Protein AF-S4P1J2-F1 (afdb_monomer_lite)

Structure (mmCIF, N/CA/C/O backbone):
data_AF-S4P1J2-F1
#
_entry.id   AF-S4P1J2-F1
#
loop_
_atom_site.group_PDB
_atom_site.id
_atom_site.type_symbol
_atom_site.label_atom_id
_atom_site.label_alt_id
_atom_site.label_comp_id
_atom_site.label_asym_id
_atom_site.label_entity_id
_atom_site.label_seq_id
_atom_site.pdbx_PDB_ins_code
_atom_site.Cartn_x
_atom_site.Cartn_y
_atom_site.Cartn_z
_atom_site.occupancy
_atom_site.B_iso_or_equiv
_atom_site.auth_seq_id
_atom_site.auth_comp_id
_atom_site.auth_asym_id
_atom_site.auth_atom_id
_atom_site.pdbx_PDB_model_num
ATOM 1 N N . MET A 1 1 ? -21.988 -9.804 4.952 1.00 63.38 1 MET A N 1
ATOM 2 C CA . MET A 1 1 ? -20.912 -9.946 3.940 1.00 63.38 1 MET A CA 1
ATOM 3 C C . MET A 1 1 ? -19.545 -9.552 4.488 1.00 63.38 1 MET A C 1
ATOM 5 O O . MET A 1 1 ? -18.761 -10.450 4.721 1.00 63.38 1 MET A O 1
ATOM 9 N N . VAL A 1 2 ? -19.230 -8.272 4.754 1.00 80.62 2 VAL A N 1
ATOM 10 C CA . VAL A 1 2 ? -17.897 -7.919 5.312 1.00 80.62 2 VAL A CA 1
ATOM 11 C C . VAL A 1 2 ? -17.711 -8.464 6.734 1.00 80.62 2 VAL A C 1
ATOM 13 O O . VAL A 1 2 ? -16.672 -9.042 7.030 1.00 80.62 2 VAL A O 1
ATOM 16 N N . LYS A 1 3 ? -18.743 -8.349 7.586 1.00 84.31 3 LYS A N 1
ATOM 17 C CA . LYS A 1 3 ? -18.728 -8.876 8.965 1.00 84.31 3 LYS A CA 1
ATOM 18 C C . LYS A 1 3 ? -18.569 -10.399 9.036 1.00 84.31 3 LYS A C 1
ATOM 20 O O . LYS A 1 3 ? -17.957 -10.891 9.972 1.00 84.31 3 LYS A O 1
ATOM 25 N N . ASP A 1 4 ? -19.069 -11.109 8.029 1.00 90.56 4 ASP A N 1
ATOM 26 C CA . ASP A 1 4 ? -19.026 -12.577 7.948 1.00 90.56 4 ASP A CA 1
ATOM 27 C C . ASP A 1 4 ? -17.750 -13.086 7.248 1.00 90.56 4 ASP A C 1
ATOM 29 O O . ASP A 1 4 ? -17.540 -14.289 7.120 1.00 90.56 4 ASP A O 1
ATOM 33 N N . GLY A 1 5 ? -16.885 -12.166 6.804 1.00 88.25 5 GLY A N 1
ATOM 34 C CA . GLY A 1 5 ? -15.642 -12.451 6.097 1.00 88.25 5 GLY A CA 1
ATOM 35 C C . GLY A 1 5 ? -15.768 -12.357 4.574 1.00 88.25 5 GLY A C 1
ATOM 36 O O . GLY A 1 5 ? -16.719 -12.831 3.957 1.00 88.25 5 GLY A O 1
ATOM 37 N N . VAL A 1 6 ? -14.751 -11.759 3.947 1.00 91.81 6 VAL A N 1
ATOM 38 C CA . VAL A 1 6 ? -14.610 -11.730 2.483 1.00 91.81 6 VAL A CA 1
ATOM 39 C C . VAL A 1 6 ? -13.781 -12.944 2.033 1.00 91.81 6 VAL A C 1
ATOM 41 O O . VAL A 1 6 ? -12.648 -13.103 2.522 1.00 91.81 6 VAL A O 1
ATOM 44 N N . PRO A 1 7 ? -14.294 -13.785 1.106 1.00 93.62 7 PRO A N 1
ATOM 45 C CA . PRO A 1 7 ? -13.547 -14.902 0.530 1.00 93.62 7 PRO A CA 1
ATOM 46 C C . PRO A 1 7 ? -12.205 -14.451 -0.038 1.00 93.62 7 PRO A C 1
ATOM 48 O O . PRO A 1 7 ? -12.125 -13.392 -0.658 1.00 93.62 7 PRO A O 1
ATOM 51 N N . HIS A 1 8 ? -11.158 -15.257 0.152 1.00 88.88 8 HIS A N 1
ATOM 52 C CA . HIS A 1 8 ? -9.788 -14.876 -0.207 1.00 88.88 8 HIS A CA 1
ATOM 53 C C . HIS A 1 8 ? -9.658 -14.420 -1.669 1.00 88.88 8 HIS A C 1
ATOM 55 O O . HIS A 1 8 ? -9.098 -13.360 -1.921 1.00 88.88 8 HIS A O 1
ATOM 61 N N . SER A 1 9 ? -10.270 -15.150 -2.605 1.00 92.38 9 SER A N 1
ATOM 62 C CA . SER A 1 9 ? -10.257 -14.838 -4.041 1.00 92.38 9 SER A CA 1
ATOM 63 C C . SER A 1 9 ? -10.914 -13.504 -4.410 1.00 92.38 9 SER A C 1
ATOM 65 O O . SER A 1 9 ? -10.616 -12.950 -5.463 1.00 92.38 9 SER A O 1
ATOM 67 N N . LEU A 1 10 ? -11.797 -12.975 -3.560 1.00 93.75 10 LEU A N 1
ATOM 68 C CA . LEU A 1 10 ? -12.502 -11.715 -3.801 1.00 93.75 10 LEU A CA 1
ATOM 69 C C . LEU A 1 10 ? -11.853 -10.527 -3.087 1.00 93.75 10 LEU A C 1
ATOM 71 O O . LEU A 1 10 ? -12.213 -9.386 -3.372 1.00 93.75 10 LEU A O 1
ATOM 75 N N . ARG A 1 11 ? -10.904 -10.761 -2.171 1.00 93.69 11 ARG A N 1
ATOM 76 C CA . ARG A 1 11 ? -10.283 -9.690 -1.375 1.00 93.69 11 ARG A CA 1
ATOM 77 C C . ARG A 1 11 ? -9.635 -8.606 -2.233 1.00 93.69 11 ARG A C 1
ATOM 79 O O . ARG A 1 11 ? -9.951 -7.454 -1.956 1.00 93.69 11 ARG A O 1
ATOM 86 N N . PRO A 1 12 ? -8.832 -8.904 -3.275 1.00 94.44 12 PRO A N 1
ATOM 87 C CA . PRO A 1 12 ? -8.214 -7.851 -4.085 1.00 94.44 12 PRO A CA 1
ATOM 88 C C . PRO A 1 12 ? -9.255 -6.902 -4.679 1.00 94.44 12 PRO A C 1
ATOM 90 O O . PRO A 1 12 ? -9.192 -5.692 -4.486 1.00 94.44 12 PRO A O 1
ATOM 93 N N . GLN A 1 13 ? -10.289 -7.460 -5.310 1.00 94.38 13 GLN A N 1
ATOM 94 C CA . GLN A 1 13 ? -11.332 -6.688 -5.986 1.00 94.38 13 GLN A CA 1
ATOM 95 C C . GLN A 1 13 ? -12.184 -5.889 -4.994 1.00 94.38 13 GLN A C 1
ATOM 97 O O . GLN A 1 13 ? -12.423 -4.696 -5.188 1.00 94.38 13 GLN A O 1
ATOM 102 N N . VAL A 1 14 ? -12.626 -6.540 -3.912 1.00 95.19 14 VAL A N 1
ATOM 103 C CA . VAL A 1 14 ? -13.474 -5.918 -2.890 1.00 95.19 14 VAL A CA 1
ATOM 104 C C . VAL A 1 14 ? -12.709 -4.819 -2.162 1.00 95.19 14 VAL A C 1
ATOM 106 O O 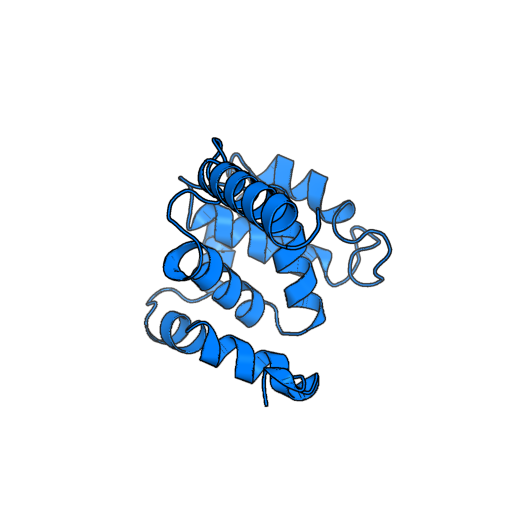. VAL A 1 14 ? -13.243 -3.729 -1.987 1.00 95.19 14 VAL A O 1
ATOM 109 N N . TRP A 1 15 ? -11.462 -5.063 -1.760 1.00 95.56 15 TRP A N 1
ATOM 110 C CA . TRP A 1 15 ? -10.678 -4.077 -1.020 1.00 95.56 15 TRP A CA 1
ATOM 111 C C . TRP A 1 15 ? -10.327 -2.881 -1.896 1.00 95.56 15 TRP A C 1
ATOM 113 O O . TRP A 1 15 ? -10.582 -1.759 -1.469 1.00 95.56 15 TRP A O 1
ATOM 123 N N . MET A 1 16 ? -9.871 -3.099 -3.136 1.00 96.56 16 MET A N 1
ATOM 124 C CA . MET A 1 16 ? -9.602 -2.024 -4.103 1.00 96.56 16 MET A CA 1
ATOM 125 C C . MET A 1 16 ? -10.825 -1.135 -4.359 1.00 96.56 16 MET A C 1
ATOM 127 O O . MET A 1 16 ? -10.691 0.072 -4.566 1.00 96.56 16 MET A O 1
ATOM 131 N N . HIS A 1 17 ? -12.027 -1.718 -4.358 1.00 95.50 17 HIS A N 1
ATOM 132 C CA . HIS A 1 17 ? -13.265 -0.963 -4.510 1.00 95.50 17 HIS A CA 1
ATOM 133 C C . HIS A 1 17 ? -13.629 -0.193 -3.233 1.00 95.50 17 HIS A C 1
ATOM 135 O O . HIS A 1 17 ? -13.887 1.005 -3.302 1.00 95.50 17 HIS A O 1
ATOM 141 N N . LEU A 1 18 ? -13.613 -0.856 -2.072 1.00 94.44 18 LEU A N 1
ATOM 142 C CA . LEU A 1 18 ? -14.044 -0.268 -0.799 1.00 94.44 18 LEU A CA 1
ATOM 143 C C . LEU A 1 18 ? -13.141 0.874 -0.321 1.00 94.44 18 LEU A C 1
ATOM 145 O O . LEU A 1 18 ? -13.654 1.856 0.203 1.00 94.44 18 LEU A O 1
ATOM 149 N N . CYS A 1 19 ? -11.822 0.764 -0.498 1.00 94.75 19 CYS A N 1
ATOM 150 C CA . CYS A 1 19 ? -10.894 1.833 -0.112 1.00 94.75 19 CYS A CA 1
ATOM 151 C C . CYS A 1 19 ? -10.808 2.972 -1.139 1.00 94.75 19 CYS A C 1
ATOM 153 O O . CYS A 1 19 ? -10.145 3.970 -0.886 1.00 94.75 19 CYS A O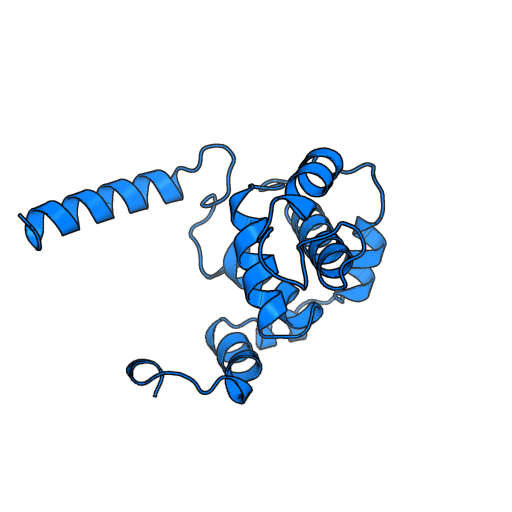 1
ATOM 155 N N . GLY A 1 20 ? -11.449 2.833 -2.305 1.00 96.12 20 GLY A N 1
ATOM 156 C CA . GLY A 1 20 ? -11.379 3.823 -3.379 1.00 96.12 20 GLY A CA 1
ATOM 157 C C . GLY A 1 20 ? -10.129 3.734 -4.262 1.00 96.12 20 GLY A C 1
ATOM 158 O O . GLY A 1 20 ? -9.992 4.546 -5.178 1.00 96.12 20 GLY A O 1
ATOM 159 N N . ALA A 1 21 ? -9.254 2.740 -4.074 1.00 96.62 21 ALA A N 1
ATOM 160 C CA . ALA A 1 21 ? -8.005 2.605 -4.833 1.00 96.62 21 ALA A CA 1
ATOM 161 C C . ALA A 1 21 ? -8.240 2.433 -6.337 1.00 96.62 21 ALA A C 1
ATOM 163 O O . ALA A 1 21 ? -7.507 3.000 -7.143 1.00 96.62 21 ALA A O 1
ATOM 164 N N . ASN A 1 22 ? -9.315 1.742 -6.732 1.00 96.12 22 ASN A N 1
ATOM 165 C CA . ASN A 1 22 ? -9.714 1.653 -8.140 1.00 96.12 22 ASN A CA 1
ATOM 166 C C . ASN A 1 22 ? -10.002 3.027 -8.754 1.00 96.12 22 ASN A C 1
ATOM 168 O O . ASN A 1 22 ? -9.603 3.291 -9.887 1.00 96.12 22 ASN A O 1
ATOM 172 N N . LYS A 1 23 ? -10.697 3.894 -8.007 1.00 96.12 23 LYS A N 1
ATOM 173 C CA . LYS A 1 23 ? -11.000 5.251 -8.457 1.00 96.12 23 LYS A CA 1
ATOM 174 C C . LYS A 1 23 ? -9.717 6.068 -8.529 1.00 96.12 23 LYS A C 1
ATOM 176 O O . LYS A 1 23 ? -9.484 6.677 -9.563 1.00 96.12 23 LYS A O 1
ATOM 181 N N . LYS A 1 24 ? -8.879 6.015 -7.486 1.00 94.75 24 LYS A N 1
ATOM 182 C CA . LYS A 1 24 ? -7.594 6.726 -7.447 1.00 94.75 24 LYS A CA 1
ATOM 183 C C . LYS A 1 24 ? -6.726 6.354 -8.648 1.00 94.75 24 LYS A C 1
ATOM 185 O O . LYS A 1 24 ? -6.394 7.236 -9.429 1.00 94.75 24 LYS A O 1
ATOM 190 N N . ARG A 1 25 ? -6.505 5.055 -8.877 1.00 95.12 25 ARG A N 1
ATOM 191 C CA . ARG A 1 25 ? -5.771 4.539 -10.043 1.00 95.12 25 ARG A CA 1
ATOM 192 C C . ARG A 1 25 ? -6.318 5.070 -11.369 1.00 95.12 25 ARG A C 1
ATOM 194 O O . ARG A 1 25 ? -5.542 5.409 -12.247 1.00 95.12 25 ARG A O 1
ATOM 201 N N . ALA A 1 26 ? -7.641 5.116 -11.533 1.00 95.12 26 ALA A N 1
ATOM 202 C CA . ALA A 1 26 ? -8.264 5.572 -12.776 1.00 95.12 26 ALA A CA 1
ATOM 203 C C . ALA A 1 26 ? -8.192 7.096 -12.980 1.00 95.12 26 ALA A C 1
ATOM 205 O O . ALA A 1 26 ? -8.288 7.559 -14.112 1.00 95.12 26 ALA A O 1
ATOM 206 N N . THR A 1 27 ? -8.076 7.873 -11.901 1.00 94.94 27 THR A N 1
ATOM 207 C CA . THR A 1 27 ? -8.034 9.343 -11.950 1.00 94.94 27 THR A CA 1
ATOM 208 C C . THR A 1 27 ? -6.623 9.920 -11.938 1.00 94.94 27 THR A C 1
ATOM 210 O O . THR A 1 27 ? -6.452 11.081 -12.295 1.00 94.94 27 THR A O 1
ATOM 213 N N . THR A 1 28 ? -5.625 9.156 -11.495 1.00 92.75 28 THR A N 1
ATOM 214 C CA . THR A 1 28 ? -4.231 9.602 -11.483 1.00 92.75 28 THR A CA 1
ATOM 215 C C . THR A 1 28 ? -3.654 9.549 -12.896 1.00 92.75 28 THR A C 1
ATOM 217 O O . THR A 1 28 ? -3.743 8.529 -13.571 1.00 92.75 28 THR A O 1
ATOM 220 N N . GLU A 1 29 ? -3.042 10.649 -13.338 1.00 93.62 29 GLU A N 1
ATOM 221 C CA . GLU A 1 29 ? -2.451 10.752 -14.681 1.00 93.62 29 GLU A CA 1
ATOM 222 C C . GLU A 1 29 ? -1.169 9.921 -14.830 1.00 93.62 29 GLU A C 1
ATOM 224 O O . GLU A 1 29 ? -0.888 9.407 -15.909 1.00 93.62 29 GLU A O 1
ATOM 229 N N . ILE A 1 30 ? -0.403 9.778 -13.744 1.00 93.94 30 ILE A N 1
ATOM 230 C CA . ILE A 1 30 ? 0.855 9.029 -13.717 1.00 93.94 30 ILE A CA 1
ATOM 231 C C . ILE A 1 30 ? 0.577 7.570 -13.348 1.00 93.94 30 ILE A C 1
ATOM 233 O O . ILE A 1 30 ? -0.033 7.267 -12.320 1.00 93.94 30 ILE A O 1
ATOM 237 N N . THR A 1 31 ? 1.075 6.651 -14.166 1.00 96.06 31 THR A N 1
ATOM 238 C CA . THR A 1 31 ? 0.932 5.211 -13.945 1.00 96.06 31 THR A CA 1
ATOM 239 C C . THR A 1 31 ? 1.897 4.690 -12.879 1.00 96.06 31 THR A C 1
ATOM 241 O O . THR A 1 31 ? 2.968 5.253 -12.634 1.00 96.06 31 THR A O 1
ATOM 244 N N . TYR A 1 32 ? 1.570 3.536 -12.286 1.00 96.50 32 TYR A N 1
ATOM 245 C CA . TYR A 1 32 ? 2.465 2.862 -11.341 1.00 96.50 32 TYR A CA 1
ATOM 246 C C . TYR A 1 32 ? 3.854 2.584 -11.942 1.00 96.50 32 TYR A C 1
ATOM 248 O O . TYR A 1 32 ? 4.876 2.783 -11.287 1.00 96.50 32 TYR A O 1
ATOM 256 N N . HIS A 1 33 ? 3.914 2.176 -13.210 1.00 96.31 33 HIS A N 1
ATOM 257 C CA . HIS A 1 33 ? 5.179 1.896 -13.890 1.00 96.31 33 HIS A CA 1
ATOM 258 C C . HIS A 1 33 ? 6.067 3.137 -14.042 1.00 96.31 33 HIS A C 1
ATOM 260 O O . HIS A 1 33 ? 7.284 3.045 -13.861 1.00 96.31 33 HIS A O 1
ATOM 266 N N . GLU A 1 34 ? 5.478 4.293 -14.347 1.00 96.12 34 GLU A N 1
ATOM 267 C CA . GLU A 1 34 ? 6.206 5.562 -14.435 1.00 96.12 34 GLU A CA 1
ATOM 268 C C . GLU A 1 34 ? 6.736 5.994 -13.069 1.00 96.12 34 GLU A C 1
ATOM 270 O O . GLU A 1 34 ? 7.902 6.371 -12.959 1.00 96.12 34 GLU A O 1
ATOM 275 N N . ILE A 1 35 ? 5.922 5.846 -12.022 1.00 95.69 35 ILE A N 1
ATOM 276 C CA . ILE A 1 35 ? 6.319 6.112 -10.636 1.00 95.69 35 ILE A CA 1
ATOM 277 C C . ILE A 1 35 ? 7.507 5.233 -10.236 1.00 95.69 35 ILE A C 1
ATOM 279 O O . ILE A 1 35 ? 8.517 5.732 -9.741 1.00 95.69 35 ILE A O 1
ATOM 283 N N . VAL A 1 36 ? 7.418 3.920 -10.465 1.00 96.19 36 VAL A N 1
ATOM 284 C CA . VAL A 1 36 ? 8.497 2.980 -10.137 1.00 96.19 36 VAL A CA 1
ATOM 285 C C . VAL A 1 36 ? 9.786 3.378 -10.846 1.00 96.19 36 VAL A C 1
ATOM 287 O O . VAL A 1 36 ? 10.841 3.412 -10.214 1.00 96.19 36 VAL A O 1
ATOM 290 N N . ARG A 1 37 ? 9.700 3.725 -12.135 1.00 94.88 37 ARG A N 1
ATOM 291 C CA . ARG A 1 37 ? 10.847 4.179 -12.925 1.00 94.88 37 ARG A CA 1
ATOM 292 C C . ARG A 1 37 ? 11.438 5.484 -12.389 1.00 94.88 37 ARG A C 1
ATOM 294 O O . ARG A 1 37 ? 12.654 5.619 -12.371 1.00 94.88 37 ARG A O 1
ATOM 301 N N . ALA A 1 38 ? 10.611 6.430 -11.955 1.00 92.62 38 ALA A N 1
ATOM 302 C CA . ALA A 1 38 ? 11.080 7.688 -11.375 1.00 92.62 38 ALA A CA 1
ATOM 303 C C . ALA A 1 38 ? 11.723 7.490 -9.989 1.00 92.62 38 ALA A C 1
ATOM 305 O O . ALA A 1 38 ? 12.705 8.147 -9.658 1.00 92.62 38 ALA A O 1
ATOM 306 N N . SER A 1 39 ? 11.206 6.545 -9.202 1.00 92.62 39 SER A N 1
ATOM 307 C CA . SER A 1 39 ? 11.671 6.229 -7.843 1.00 92.62 39 SER A CA 1
ATOM 308 C C . SER A 1 39 ? 12.849 5.245 -7.777 1.00 92.62 39 SER A C 1
ATOM 310 O O . SER A 1 39 ? 13.266 4.853 -6.686 1.00 92.62 39 SER A O 1
ATOM 312 N N . SER A 1 40 ? 13.373 4.788 -8.922 1.00 88.56 40 SER A N 1
ATOM 313 C CA . SER A 1 40 ? 14.394 3.734 -8.944 1.00 88.56 40 SER A CA 1
ATOM 314 C C . SER A 1 40 ? 15.775 4.205 -8.491 1.00 88.56 40 SER A C 1
ATOM 316 O O . SER A 1 40 ? 16.612 3.365 -8.170 1.00 88.56 40 SER A O 1
ATOM 318 N N . ASP A 1 41 ? 16.019 5.517 -8.483 1.00 81.88 41 ASP A N 1
ATOM 319 C CA . ASP A 1 41 ? 17.295 6.093 -8.066 1.00 81.88 41 ASP A CA 1
ATOM 320 C C . ASP A 1 41 ? 17.535 5.906 -6.554 1.00 81.88 41 ASP A C 1
ATOM 322 O O . ASP A 1 41 ? 16.642 6.076 -5.720 1.00 81.88 41 ASP A O 1
ATOM 326 N N . ASP A 1 42 ? 18.771 5.573 -6.189 1.00 74.12 42 ASP A N 1
ATOM 327 C CA . ASP A 1 42 ? 19.198 5.382 -4.802 1.00 74.12 42 ASP A CA 1
ATOM 328 C C . ASP A 1 42 ? 19.425 6.715 -4.062 1.00 74.12 42 ASP A C 1
ATOM 330 O O . ASP A 1 42 ? 19.733 6.714 -2.869 1.00 74.12 42 ASP A O 1
ATOM 334 N N . GLY A 1 43 ? 19.230 7.854 -4.737 1.00 75.56 43 GLY A N 1
ATOM 335 C CA . GLY A 1 43 ? 19.328 9.197 -4.157 1.00 75.56 43 GLY A CA 1
ATOM 336 C C . GLY A 1 43 ? 18.285 9.531 -3.079 1.00 75.56 43 GLY A C 1
ATOM 337 O O . GLY A 1 43 ? 18.453 10.514 -2.356 1.00 75.56 43 GLY A O 1
ATOM 338 N N . LEU A 1 44 ? 17.225 8.727 -2.924 1.00 77.12 44 LEU A N 1
ATOM 339 C CA . LEU A 1 44 ? 16.243 8.913 -1.852 1.00 77.12 44 LEU A CA 1
ATOM 340 C C . LEU A 1 44 ? 16.891 8.688 -0.476 1.00 77.12 44 LEU A C 1
ATOM 342 O O . LEU A 1 44 ? 17.453 7.630 -0.189 1.00 77.12 44 LEU A O 1
ATOM 346 N N . VAL A 1 45 ? 16.733 9.662 0.426 1.00 81.25 45 VAL A N 1
ATOM 347 C CA . VAL A 1 45 ? 17.264 9.614 1.805 1.00 81.25 45 VAL A CA 1
ATOM 348 C C . VAL A 1 45 ? 16.799 8.356 2.556 1.00 81.25 45 VAL A C 1
ATOM 350 O O . VAL A 1 45 ? 17.525 7.808 3.386 1.00 81.25 45 VAL A O 1
ATOM 353 N N . THR A 1 46 ? 15.605 7.859 2.230 1.00 84.94 46 THR A N 1
ATOM 354 C CA . THR A 1 46 ? 14.977 6.687 2.848 1.00 84.94 46 THR A CA 1
ATOM 355 C C . THR A 1 46 ? 15.442 5.350 2.269 1.00 84.94 46 THR A C 1
ATOM 357 O O . THR A 1 46 ? 15.214 4.325 2.911 1.00 84.94 46 THR A O 1
ATOM 360 N N . SER A 1 4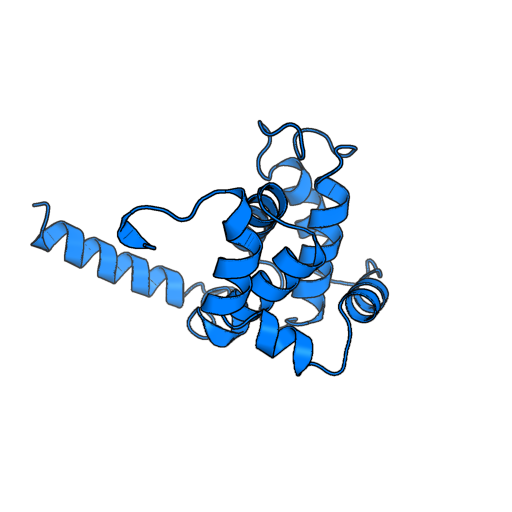7 ? 16.142 5.317 1.124 1.00 86.94 47 SER A N 1
ATOM 361 C CA . SER A 1 47 ? 16.534 4.069 0.444 1.00 86.94 47 SER A CA 1
ATOM 362 C C . SER A 1 47 ? 17.323 3.127 1.348 1.00 86.94 47 SER A C 1
ATOM 364 O O . SER A 1 47 ? 17.008 1.943 1.434 1.00 86.94 47 SER A O 1
ATOM 366 N N . LYS A 1 48 ? 18.303 3.648 2.098 1.00 88.19 48 LYS A N 1
ATOM 367 C CA . LYS A 1 48 ? 19.117 2.831 3.018 1.00 88.19 48 LYS A CA 1
ATOM 368 C C . LYS A 1 48 ? 18.283 2.194 4.131 1.00 88.19 48 LYS A C 1
ATOM 370 O O . LYS A 1 48 ? 18.532 1.050 4.503 1.00 88.19 48 LYS A O 1
ATOM 375 N N . GLN A 1 49 ? 17.311 2.937 4.660 1.00 89.00 49 GLN A N 1
ATOM 376 C CA . GLN A 1 49 ? 16.434 2.446 5.718 1.00 89.00 49 GLN A CA 1
ATOM 377 C C . GLN A 1 49 ? 15.459 1.397 5.174 1.00 89.00 49 GLN A C 1
ATOM 379 O O . GLN A 1 49 ? 15.277 0.361 5.807 1.00 89.00 49 GLN A O 1
ATOM 384 N N . ILE A 1 50 ? 14.909 1.618 3.974 1.00 91.88 50 ILE A N 1
ATOM 385 C CA . ILE A 1 50 ? 14.061 0.641 3.283 1.00 91.88 50 ILE A CA 1
ATOM 386 C C . ILE A 1 50 ? 14.829 -0.673 3.091 1.00 91.88 50 ILE A C 1
ATOM 388 O O . ILE A 1 50 ? 14.354 -1.708 3.544 1.00 91.88 50 ILE A O 1
ATOM 392 N N . GLU A 1 51 ? 16.032 -0.651 2.501 1.00 90.56 51 GLU A N 1
ATOM 393 C CA . GLU A 1 51 ? 16.811 -1.879 2.249 1.00 90.56 51 GLU A CA 1
ATOM 394 C C . GLU A 1 51 ? 17.095 -2.685 3.520 1.00 90.56 51 GLU A C 1
ATOM 396 O O . GLU A 1 51 ? 17.008 -3.914 3.510 1.00 90.56 51 GLU A O 1
ATOM 401 N N . LYS A 1 52 ? 17.410 -1.996 4.622 1.00 89.06 52 LYS A N 1
ATOM 402 C CA . LYS A 1 52 ? 17.654 -2.635 5.919 1.00 89.06 52 LYS A CA 1
ATOM 403 C C . LYS A 1 52 ? 16.411 -3.364 6.436 1.00 89.06 52 LYS A C 1
ATOM 405 O O . LYS A 1 52 ? 16.534 -4.455 6.991 1.00 89.06 52 LYS A O 1
ATOM 410 N N . ASP A 1 53 ? 15.235 -2.775 6.249 1.00 90.06 53 ASP A N 1
ATOM 411 C CA . ASP A 1 53 ? 13.987 -3.308 6.790 1.00 90.06 53 ASP A CA 1
ATOM 412 C C . ASP A 1 53 ? 13.382 -4.414 5.919 1.00 90.06 53 ASP A C 1
ATOM 414 O O . ASP A 1 53 ? 12.732 -5.307 6.457 1.00 90.06 53 ASP A O 1
ATOM 418 N N . LEU A 1 54 ? 13.629 -4.421 4.602 1.00 90.94 54 LEU A N 1
ATOM 419 C CA . LEU A 1 54 ? 13.041 -5.389 3.661 1.00 90.94 54 LEU A CA 1
ATOM 420 C C . LEU A 1 54 ? 13.168 -6.852 4.105 1.00 90.94 54 LEU A C 1
ATOM 422 O O . LEU A 1 54 ? 12.228 -7.622 3.940 1.00 90.94 54 LEU A O 1
ATOM 426 N N . VAL A 1 55 ? 14.317 -7.232 4.665 1.00 80.00 55 VAL A N 1
ATOM 427 C CA . VAL A 1 55 ? 14.610 -8.613 5.099 1.00 80.00 55 VAL A CA 1
ATOM 428 C C . VAL A 1 55 ? 14.122 -8.919 6.516 1.00 80.00 55 VAL A C 1
ATOM 430 O O . VAL A 1 55 ? 14.130 -10.067 6.947 1.00 80.00 55 VAL A O 1
ATOM 433 N N . GLN A 1 56 ? 13.740 -7.885 7.263 1.00 87.06 56 GLN A N 1
ATOM 434 C CA . GLN A 1 56 ? 13.179 -7.998 8.609 1.00 87.06 56 GLN A CA 1
ATOM 435 C C . GLN A 1 56 ? 11.644 -8.008 8.580 1.00 87.06 56 GLN A C 1
ATOM 437 O O . GLN A 1 56 ? 11.012 -8.338 9.582 1.00 87.06 56 GLN A O 1
ATOM 442 N N . ILE A 1 57 ? 11.034 -7.651 7.446 1.00 86.62 57 ILE A N 1
ATOM 443 C CA . ILE A 1 57 ? 9.586 -7.648 7.255 1.00 86.62 57 ILE A CA 1
ATOM 444 C C . ILE A 1 57 ? 9.118 -9.075 6.953 1.00 86.62 57 ILE A C 1
ATOM 446 O O . ILE A 1 57 ? 9.470 -9.655 5.932 1.00 86.62 57 ILE A O 1
ATOM 450 N N . LEU A 1 58 ? 8.293 -9.630 7.847 1.00 87.56 58 LEU A N 1
ATOM 451 C CA . LEU A 1 58 ? 7.747 -10.993 7.754 1.00 87.56 58 LEU A CA 1
ATOM 452 C C . LEU A 1 58 ? 8.826 -12.085 7.546 1.00 87.56 58 LEU A C 1
ATOM 454 O O . LEU A 1 58 ? 8.716 -12.885 6.616 1.00 87.56 58 LEU A O 1
ATOM 458 N N . PRO A 1 59 ? 9.828 -12.202 8.439 1.00 87.50 59 PRO A N 1
ATOM 459 C CA . PRO A 1 59 ? 10.998 -13.065 8.225 1.00 87.50 59 PRO A CA 1
ATOM 460 C C . PRO A 1 59 ? 10.651 -14.560 8.147 1.00 87.50 59 PRO A C 1
ATOM 462 O O . PRO A 1 59 ? 11.379 -15.343 7.546 1.00 87.50 59 PRO A O 1
ATOM 465 N N . ASN A 1 60 ? 9.512 -14.959 8.719 1.00 89.25 60 ASN A N 1
ATOM 466 C CA . ASN A 1 60 ? 9.032 -16.342 8.712 1.00 89.25 60 ASN A CA 1
ATOM 467 C C . ASN A 1 60 ? 8.159 -16.675 7.488 1.00 89.25 60 ASN A C 1
ATOM 469 O O . ASN A 1 60 ? 7.671 -17.798 7.372 1.00 89.25 60 ASN A O 1
ATOM 473 N N . ASN A 1 61 ? 7.904 -15.713 6.597 1.00 92.56 61 ASN A N 1
ATOM 474 C CA . ASN A 1 61 ? 7.103 -15.927 5.400 1.00 92.56 61 ASN A CA 1
ATOM 475 C C . ASN A 1 61 ? 8.005 -16.240 4.199 1.00 92.56 61 ASN A C 1
ATOM 477 O O . ASN A 1 61 ? 8.919 -15.482 3.895 1.00 92.56 61 ASN A O 1
ATOM 481 N N . VAL A 1 62 ? 7.703 -17.315 3.469 1.00 92.81 62 VAL A N 1
ATOM 482 C CA . VAL A 1 62 ? 8.503 -17.796 2.324 1.00 92.81 62 VAL A CA 1
ATOM 483 C C . VAL A 1 62 ? 8.682 -16.740 1.221 1.00 92.81 62 VAL A C 1
ATOM 485 O O . VAL A 1 62 ? 9.690 -16.742 0.522 1.00 92.81 62 VAL A O 1
ATOM 488 N N . CYS A 1 63 ? 7.742 -15.806 1.062 1.00 91.81 63 CYS A N 1
ATOM 489 C CA . CYS A 1 63 ? 7.846 -14.733 0.073 1.00 91.81 63 CYS A CA 1
ATOM 490 C C . CYS A 1 63 ? 8.840 -13.627 0.471 1.00 91.81 63 CYS A C 1
ATOM 492 O O . CYS A 1 63 ? 9.236 -12.850 -0.399 1.00 91.81 63 CYS A O 1
ATOM 494 N N . PHE A 1 64 ? 9.248 -13.553 1.743 1.00 93.44 64 PHE A N 1
ATOM 495 C CA . PHE A 1 64 ? 10.073 -12.469 2.295 1.00 93.44 64 PHE A CA 1
ATOM 496 C C . PHE A 1 64 ? 11.284 -12.946 3.118 1.00 93.44 64 PHE A C 1
ATOM 498 O O . PHE A 1 64 ? 12.138 -12.135 3.463 1.00 93.44 64 PHE A O 1
ATOM 505 N N . SER A 1 65 ? 11.405 -14.246 3.403 1.00 89.06 65 SER A N 1
ATOM 506 C CA . SER A 1 65 ? 12.395 -14.804 4.341 1.00 89.06 65 SER A CA 1
ATOM 507 C C . SER A 1 65 ? 13.854 -14.659 3.898 1.00 89.06 65 SER A C 1
ATOM 509 O O . SER A 1 65 ? 14.766 -14.692 4.722 1.00 89.06 65 SER A O 1
ATOM 511 N N . HIS A 1 66 ? 14.096 -14.503 2.597 1.00 88.50 66 HIS A N 1
ATOM 512 C CA . HIS A 1 66 ? 15.425 -14.290 2.020 1.00 88.50 66 HIS A CA 1
ATOM 513 C C . HIS A 1 66 ? 15.467 -13.046 1.127 1.00 88.50 66 HIS A C 1
ATOM 515 O O . HIS A 1 66 ? 14.477 -12.766 0.450 1.00 88.50 66 HIS A O 1
ATOM 521 N N . PRO A 1 67 ? 16.622 -12.362 0.999 1.00 85.50 67 PRO A N 1
ATOM 522 C CA . PRO A 1 67 ? 16.780 -11.217 0.094 1.00 85.50 67 PRO A CA 1
ATOM 523 C C . PRO A 1 67 ? 16.427 -11.512 -1.374 1.00 85.50 67 PRO A C 1
ATOM 525 O O . PRO A 1 67 ? 16.046 -10.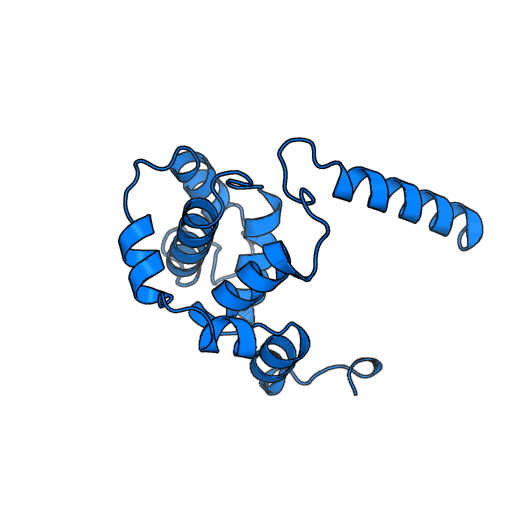610 -2.116 1.00 85.50 67 PRO A O 1
ATOM 528 N N . THR A 1 68 ? 16.557 -12.774 -1.789 1.00 88.12 68 THR A N 1
ATOM 529 C CA . THR A 1 68 ? 16.248 -13.272 -3.137 1.00 88.12 68 THR A CA 1
ATOM 530 C C . THR A 1 68 ? 14.810 -13.774 -3.288 1.00 88.12 68 THR A C 1
ATOM 532 O O . THR A 1 68 ? 14.434 -14.224 -4.369 1.00 88.12 68 THR A O 1
ATOM 535 N N . SER A 1 69 ? 14.001 -13.714 -2.227 1.00 92.88 69 SER A N 1
ATOM 536 C CA . SER A 1 69 ? 12.604 -14.155 -2.266 1.00 92.88 69 SER A CA 1
ATOM 537 C C . SER A 1 69 ? 11.787 -13.259 -3.184 1.00 92.88 69 SER A C 1
ATOM 539 O O . SER A 1 69 ? 12.049 -12.063 -3.310 1.00 92.88 69 SER A O 1
ATOM 541 N N . THR A 1 70 ? 10.755 -13.827 -3.798 1.00 92.88 70 THR A N 1
ATOM 542 C CA . THR A 1 70 ? 9.956 -13.157 -4.831 1.00 92.88 70 THR A CA 1
ATOM 543 C C . THR A 1 70 ? 9.239 -11.897 -4.342 1.00 92.88 70 THR A C 1
ATOM 545 O O . THR A 1 70 ? 9.029 -10.981 -5.133 1.00 92.88 70 THR A O 1
ATOM 548 N N . GLY A 1 71 ? 8.884 -11.812 -3.057 1.00 94.06 71 GLY A N 1
ATOM 549 C CA . GLY A 1 71 ? 8.191 -10.663 -2.471 1.00 94.06 71 GLY A CA 1
ATOM 550 C C . GLY A 1 71 ? 9.100 -9.467 -2.187 1.00 94.06 71 GLY A C 1
ATOM 551 O O . GLY A 1 71 ? 8.657 -8.328 -2.311 1.00 94.06 71 GLY A O 1
ATOM 552 N N . VAL A 1 72 ? 10.382 -9.690 -1.883 1.00 95.12 72 VAL A N 1
ATOM 553 C CA . VAL A 1 72 ? 11.346 -8.627 -1.539 1.00 95.12 72 VAL A CA 1
ATOM 554 C C . VAL A 1 72 ? 11.508 -7.565 -2.639 1.00 95.12 72 VAL A C 1
ATOM 556 O O . VAL A 1 72 ? 11.385 -6.378 -2.330 1.00 95.12 72 VAL A O 1
ATOM 559 N N . PRO A 1 73 ? 11.751 -7.906 -3.924 1.00 95.19 73 PRO A N 1
ATOM 560 C CA . PRO A 1 73 ? 11.879 -6.893 -4.970 1.00 95.19 73 PRO A CA 1
ATOM 561 C C . PRO A 1 73 ? 10.573 -6.138 -5.233 1.00 95.19 73 PRO A C 1
ATOM 563 O O . PRO A 1 73 ? 10.627 -4.953 -5.556 1.00 95.19 73 PRO A O 1
ATOM 566 N N . ARG A 1 74 ? 9.419 -6.792 -5.054 1.00 96.38 74 ARG A N 1
ATOM 567 C CA . ARG A 1 74 ? 8.092 -6.169 -5.186 1.00 96.38 74 ARG A CA 1
ATOM 568 C C . ARG A 1 74 ? 7.870 -5.145 -4.074 1.00 96.38 74 ARG A C 1
ATOM 570 O O . ARG A 1 74 ? 7.557 -3.987 -4.335 1.00 96.38 74 ARG A O 1
ATOM 577 N N . LEU A 1 75 ? 8.148 -5.546 -2.833 1.00 96.12 75 LEU A N 1
ATOM 578 C CA . LEU A 1 75 ? 8.057 -4.688 -1.656 1.00 96.12 75 LEU A CA 1
ATOM 579 C C . LEU A 1 75 ? 8.990 -3.477 -1.762 1.00 96.12 75 LEU A C 1
ATOM 581 O O . LEU A 1 75 ? 8.565 -2.357 -1.496 1.00 96.12 75 LEU A O 1
ATOM 585 N N . ARG A 1 76 ? 10.231 -3.673 -2.227 1.00 95.25 76 ARG A N 1
ATOM 586 C CA . ARG A 1 76 ? 11.179 -2.579 -2.483 1.00 95.25 76 ARG A CA 1
ATOM 587 C C . ARG A 1 76 ? 10.591 -1.520 -3.409 1.00 95.25 76 ARG A C 1
ATOM 589 O O . ARG A 1 76 ? 10.659 -0.337 -3.086 1.00 95.25 76 ARG A O 1
ATOM 596 N N . ARG A 1 77 ? 10.023 -1.936 -4.547 1.00 96.44 77 ARG A N 1
ATOM 597 C CA . ARG A 1 77 ? 9.437 -1.008 -5.524 1.00 96.44 77 ARG A CA 1
ATOM 598 C C . ARG A 1 77 ? 8.278 -0.225 -4.927 1.00 96.44 77 ARG A C 1
ATOM 600 O O . ARG A 1 77 ? 8.251 0.988 -5.078 1.00 96.44 77 ARG A O 1
ATOM 607 N N . ILE A 1 78 ? 7.379 -0.887 -4.198 1.00 96.44 78 ILE A N 1
ATOM 608 C CA . ILE A 1 78 ? 6.255 -0.218 -3.525 1.00 96.44 78 ILE A CA 1
ATOM 609 C C . ILE A 1 78 ? 6.756 0.818 -2.515 1.00 96.44 78 ILE A C 1
ATOM 611 O O . ILE A 1 78 ? 6.310 1.960 -2.540 1.00 96.44 78 ILE A O 1
ATOM 615 N N . LEU A 1 79 ? 7.698 0.454 -1.642 1.00 94.75 79 LEU A N 1
ATOM 616 C CA . LEU A 1 79 ? 8.168 1.356 -0.587 1.00 94.75 79 LEU A CA 1
ATOM 617 C C . LEU A 1 79 ? 8.961 2.546 -1.134 1.00 94.75 79 LEU A C 1
ATOM 619 O O . LEU A 1 79 ? 8.786 3.660 -0.645 1.00 94.75 79 LEU A O 1
ATOM 623 N N . ARG A 1 80 ? 9.784 2.337 -2.169 1.00 94.44 80 ARG A N 1
ATOM 624 C CA . ARG A 1 80 ? 10.483 3.431 -2.861 1.00 94.44 80 ARG A CA 1
ATOM 625 C C . ARG A 1 80 ? 9.506 4.347 -3.592 1.00 94.44 80 ARG A C 1
ATOM 627 O O . ARG A 1 80 ? 9.613 5.560 -3.455 1.00 94.44 80 ARG A O 1
ATOM 634 N N . ALA A 1 81 ? 8.526 3.777 -4.292 1.00 94.94 81 ALA A N 1
ATOM 635 C CA . ALA A 1 81 ? 7.474 4.533 -4.960 1.00 94.94 81 ALA A CA 1
ATOM 636 C C . ALA A 1 81 ? 6.698 5.413 -3.968 1.00 94.94 81 ALA A C 1
ATOM 638 O O . ALA A 1 81 ? 6.550 6.607 -4.198 1.00 94.94 81 ALA A O 1
ATOM 639 N N . LEU A 1 82 ? 6.272 4.858 -2.829 1.00 92.94 82 LEU A N 1
ATOM 640 C CA . LEU A 1 82 ? 5.574 5.617 -1.787 1.00 92.94 82 LEU A CA 1
ATOM 641 C C . LEU A 1 82 ? 6.446 6.731 -1.197 1.00 92.94 82 LEU A C 1
ATOM 643 O O . LEU A 1 82 ? 5.976 7.855 -1.058 1.00 92.94 82 LEU A O 1
ATOM 647 N N . ALA A 1 83 ? 7.713 6.445 -0.884 1.00 91.81 83 ALA A N 1
ATOM 648 C CA . ALA A 1 83 ? 8.627 7.453 -0.349 1.00 91.81 83 ALA A CA 1
ATOM 649 C C . ALA A 1 83 ? 8.933 8.572 -1.361 1.00 91.81 83 ALA A C 1
ATOM 651 O O . ALA A 1 83 ? 9.200 9.701 -0.958 1.00 91.81 83 ALA A O 1
ATOM 652 N N . TRP A 1 84 ? 8.893 8.261 -2.659 1.00 92.25 84 TRP A N 1
ATOM 653 C CA . TRP A 1 84 ? 9.057 9.236 -3.733 1.00 92.25 84 TRP A CA 1
ATOM 654 C C . TRP A 1 84 ? 7.800 10.093 -3.942 1.00 92.25 84 TRP A C 1
ATOM 656 O O . TRP A 1 84 ? 7.929 11.304 -4.098 1.00 92.25 84 TRP A O 1
ATOM 666 N N . LEU A 1 85 ? 6.596 9.503 -3.900 1.00 90.94 85 LEU A N 1
ATOM 667 C CA . LEU A 1 85 ? 5.337 10.260 -3.994 1.00 90.94 85 LEU A CA 1
ATOM 668 C C . LEU A 1 85 ? 5.098 11.158 -2.782 1.00 90.94 85 LEU A C 1
ATOM 670 O O . LEU A 1 85 ? 4.563 12.254 -2.929 1.00 90.94 85 LEU A O 1
ATOM 674 N N . TYR A 1 86 ? 5.465 10.682 -1.592 1.00 88.06 86 TYR A N 1
ATOM 675 C CA . TYR A 1 86 ? 5.157 11.334 -0.323 1.00 88.06 86 TYR A CA 1
ATOM 676 C C . TYR A 1 86 ? 6.431 11.710 0.440 1.00 88.06 86 TYR A C 1
ATOM 678 O O . TYR A 1 86 ? 6.660 11.185 1.534 1.00 88.06 86 TYR A O 1
ATOM 686 N N . PRO A 1 87 ? 7.272 12.621 -0.085 1.00 85.12 87 PRO A N 1
ATOM 687 C CA . PRO A 1 87 ? 8.553 12.958 0.534 1.00 85.12 87 PRO A CA 1
ATOM 688 C C . PRO A 1 87 ? 8.399 13.549 1.945 1.00 85.12 87 PRO A C 1
ATOM 690 O O . PRO A 1 87 ? 9.241 13.291 2.802 1.00 85.12 87 PRO A O 1
ATOM 693 N N . ASP A 1 88 ? 7.301 14.266 2.212 1.00 80.50 88 ASP A N 1
ATOM 694 C CA . ASP A 1 88 ? 7.006 14.856 3.528 1.00 80.50 88 ASP A CA 1
ATOM 695 C C . ASP A 1 88 ? 6.684 13.802 4.600 1.00 80.50 88 ASP A C 1
ATOM 697 O O . ASP A 1 88 ? 6.915 14.015 5.792 1.00 80.50 88 ASP A O 1
ATOM 701 N N . ILE A 1 89 ? 6.152 12.651 4.180 1.00 79.00 89 ILE A N 1
ATOM 702 C CA . ILE A 1 89 ? 5.889 11.499 5.052 1.00 79.00 89 ILE A CA 1
ATOM 703 C C . ILE A 1 89 ? 7.145 10.625 5.134 1.00 79.00 89 ILE A C 1
ATOM 705 O O . ILE A 1 89 ? 7.501 10.121 6.200 1.00 79.00 89 ILE A O 1
ATOM 709 N N . GLY A 1 90 ? 7.833 10.459 4.003 1.00 77.19 90 GLY A N 1
ATOM 710 C CA . GLY A 1 90 ? 9.018 9.632 3.863 1.00 77.19 90 GLY A CA 1
ATOM 711 C C . GLY A 1 90 ? 8.703 8.147 4.036 1.00 77.19 90 GLY A C 1
ATOM 712 O O . GLY A 1 90 ? 7.784 7.603 3.426 1.00 77.19 90 GLY A O 1
ATOM 713 N N . TYR A 1 91 ? 9.500 7.469 4.862 1.00 83.25 91 TYR A N 1
ATOM 714 C CA . TYR A 1 91 ? 9.344 6.048 5.159 1.00 83.25 91 TYR A CA 1
ATOM 715 C C . TYR A 1 91 ? 9.230 5.831 6.670 1.00 83.25 91 TYR A C 1
ATOM 717 O O . TYR A 1 91 ? 10.143 6.151 7.431 1.00 83.25 91 TYR A O 1
ATOM 725 N N . CYS A 1 92 ? 8.110 5.243 7.090 1.00 81.81 92 CYS A N 1
ATOM 726 C CA . CYS A 1 92 ? 7.879 4.775 8.451 1.00 81.81 92 CYS A CA 1
ATOM 727 C C . CYS A 1 92 ? 7.948 3.243 8.464 1.00 81.81 92 CYS A C 1
ATOM 729 O O . CYS A 1 92 ? 7.286 2.598 7.659 1.00 81.81 92 CYS A O 1
ATOM 731 N N . GLN A 1 93 ? 8.681 2.641 9.407 1.00 74.62 93 GLN A N 1
ATOM 732 C CA . GLN A 1 93 ? 8.874 1.182 9.483 1.00 74.62 93 GLN A CA 1
ATOM 733 C C . GLN A 1 93 ? 7.554 0.380 9.446 1.00 74.62 93 GLN A C 1
ATOM 735 O O . GLN A 1 93 ? 7.497 -0.720 8.897 1.00 74.62 93 GLN A O 1
ATOM 740 N N . GLY A 1 94 ? 6.466 0.940 9.988 1.00 81.94 94 GLY A N 1
ATOM 741 C CA . GLY A 1 94 ? 5.148 0.302 9.979 1.00 81.94 94 GLY A CA 1
ATOM 742 C C . GLY A 1 94 ? 4.540 0.113 8.582 1.00 81.94 94 GLY A C 1
ATOM 743 O O . GLY A 1 94 ? 3.789 -0.841 8.377 1.00 81.94 94 GLY A O 1
ATOM 744 N N . THR A 1 95 ? 4.873 0.962 7.603 1.00 87.38 95 THR A N 1
ATOM 745 C CA . THR A 1 95 ? 4.293 0.880 6.249 1.00 87.38 95 THR A CA 1
ATOM 746 C C . THR A 1 95 ? 4.777 -0.357 5.496 1.00 87.38 95 THR A C 1
ATOM 748 O O . THR A 1 95 ? 3.997 -0.975 4.771 1.00 87.38 95 THR A O 1
ATOM 751 N N . GLY A 1 96 ? 6.022 -0.781 5.740 1.00 92.00 96 GLY A N 1
ATOM 752 C CA . GLY A 1 96 ? 6.609 -1.998 5.179 1.00 92.00 96 GLY A CA 1
ATOM 753 C C . GLY A 1 96 ? 5.808 -3.258 5.501 1.00 92.00 96 GLY A C 1
ATOM 754 O O . GLY A 1 96 ? 5.517 -4.057 4.612 1.00 92.00 96 GLY A O 1
ATOM 755 N N . MET A 1 97 ? 5.380 -3.404 6.756 1.00 92.25 97 MET A N 1
ATOM 756 C CA . MET A 1 97 ? 4.587 -4.554 7.204 1.00 92.25 97 MET A CA 1
ATOM 757 C C . MET A 1 97 ? 3.205 -4.615 6.542 1.00 92.25 97 MET A C 1
ATOM 759 O O . MET A 1 97 ? 2.737 -5.699 6.185 1.00 92.25 97 MET A O 1
ATOM 763 N N . ILE A 1 98 ? 2.555 -3.464 6.352 1.00 93.56 98 ILE A N 1
ATOM 764 C CA . ILE A 1 98 ? 1.237 -3.392 5.707 1.00 93.56 98 ILE A CA 1
ATOM 765 C C . ILE A 1 98 ? 1.370 -3.721 4.219 1.00 93.56 98 ILE A C 1
ATOM 767 O O . ILE A 1 98 ? 0.661 -4.597 3.727 1.00 93.56 98 ILE A O 1
ATOM 771 N N . ALA A 1 99 ? 2.327 -3.099 3.524 1.00 95.75 99 ALA A N 1
ATOM 772 C CA . ALA A 1 99 ? 2.580 -3.361 2.110 1.00 95.75 99 ALA A CA 1
ATOM 773 C C . ALA A 1 99 ? 2.928 -4.838 1.849 1.00 95.75 99 ALA A C 1
ATOM 775 O O . ALA A 1 99 ? 2.391 -5.449 0.926 1.00 95.75 99 ALA A O 1
ATOM 776 N N . ALA A 1 100 ? 3.760 -5.450 2.698 1.00 95.44 100 ALA A N 1
ATOM 777 C CA . ALA A 1 100 ? 4.085 -6.872 2.594 1.00 95.44 100 ALA A CA 1
ATOM 778 C C . ALA A 1 100 ? 2.863 -7.773 2.829 1.00 95.44 100 ALA A C 1
ATOM 780 O O . ALA A 1 100 ? 2.684 -8.765 2.128 1.00 95.44 100 ALA A O 1
ATOM 781 N N . SER A 1 101 ? 1.986 -7.407 3.768 1.00 94.88 101 SER A N 1
ATOM 782 C CA . SER A 1 101 ? 0.740 -8.140 4.024 1.00 94.88 101 SER A CA 1
ATOM 783 C C . SER A 1 101 ? -0.233 -8.053 2.846 1.00 94.88 101 SER A C 1
ATOM 785 O O . SER A 1 101 ? -0.875 -9.046 2.511 1.00 94.88 101 SER A O 1
ATOM 787 N N . LEU A 1 102 ? -0.316 -6.895 2.183 1.00 96.44 102 LEU A N 1
ATOM 788 C CA . LEU A 1 102 ? -1.104 -6.729 0.959 1.00 96.44 102 LEU A CA 1
ATOM 789 C C . LEU A 1 102 ? -0.539 -7.584 -0.183 1.00 96.44 102 LEU A C 1
ATOM 791 O O . LEU A 1 102 ? -1.299 -8.280 -0.847 1.00 96.44 102 LEU A O 1
ATOM 795 N N . LEU A 1 103 ? 0.786 -7.622 -0.349 1.00 96.75 103 LEU A N 1
ATOM 796 C CA . LEU A 1 103 ? 1.464 -8.439 -1.366 1.00 96.75 103 LEU A CA 1
ATOM 797 C C . LEU A 1 103 ? 1.240 -9.953 -1.224 1.00 96.75 103 LEU A C 1
ATOM 799 O O . LEU A 1 103 ? 1.434 -10.686 -2.191 1.00 96.75 103 LEU A O 1
ATOM 803 N N . LEU A 1 104 ? 0.831 -10.437 -0.048 1.00 94.62 104 LEU A N 1
ATOM 804 C CA . LEU A 1 104 ? 0.423 -11.835 0.136 1.00 94.62 104 LEU A CA 1
ATOM 805 C C . LEU A 1 104 ? -0.983 -12.132 -0.397 1.00 94.62 104 LEU A C 1
ATOM 807 O O . LEU A 1 104 ? -1.384 -13.293 -0.445 1.00 94.62 104 LEU A O 1
ATOM 811 N N . LEU A 1 105 ? -1.753 -11.098 -0.728 1.00 94.06 105 LEU A N 1
ATOM 812 C CA . LEU A 1 105 ? -3.169 -11.201 -1.062 1.00 94.06 105 LEU A CA 1
ATOM 813 C C . LEU A 1 105 ? -3.480 -10.727 -2.482 1.00 94.06 105 LEU A C 1
ATOM 815 O O . LEU A 1 105 ? -4.504 -11.141 -3.016 1.00 94.06 105 LEU A O 1
ATOM 819 N N . MET A 1 106 ? -2.653 -9.861 -3.072 1.00 95.56 106 MET A N 1
ATOM 820 C CA . MET A 1 106 ? -2.920 -9.219 -4.364 1.00 95.56 106 MET A CA 1
ATOM 821 C C . MET A 1 106 ? -1.645 -8.912 -5.155 1.00 95.56 106 MET A C 1
ATOM 823 O O . MET A 1 106 ? -0.523 -9.117 -4.676 1.00 95.56 106 MET A O 1
ATOM 827 N N . GLU A 1 107 ? -1.815 -8.408 -6.377 1.00 96.50 107 GLU A N 1
ATOM 828 C CA . GLU A 1 107 ? -0.699 -7.997 -7.211 1.00 96.50 107 GLU A CA 1
ATOM 829 C C . GLU A 1 107 ? -0.064 -6.684 -6.739 1.00 96.50 107 GLU A C 1
ATOM 831 O O . GLU A 1 107 ? -0.619 -5.907 -5.963 1.00 96.50 107 GLU A O 1
ATOM 836 N N . GLU A 1 108 ? 1.164 -6.456 -7.189 1.00 97.62 108 GLU A N 1
ATOM 837 C CA . GLU A 1 108 ? 2.036 -5.385 -6.711 1.00 97.62 108 GLU A CA 1
ATOM 838 C C . GLU A 1 108 ? 1.439 -3.997 -6.914 1.00 97.62 108 GLU A C 1
ATOM 840 O O . GLU A 1 108 ? 1.444 -3.181 -5.994 1.00 97.62 108 GLU A O 1
ATOM 845 N N . GLU A 1 109 ? 0.898 -3.745 -8.103 1.00 97.50 109 GLU A N 1
ATOM 846 C CA . GLU A 1 109 ? 0.275 -2.467 -8.422 1.00 97.50 109 GLU A CA 1
ATOM 847 C C . GLU A 1 109 ? -0.979 -2.225 -7.568 1.00 97.50 109 GLU A C 1
ATOM 849 O O . GLU A 1 109 ? -1.220 -1.115 -7.102 1.00 97.50 109 GLU A O 1
ATOM 854 N N . GLU A 1 110 ? -1.774 -3.262 -7.314 1.00 97.56 110 GLU A N 1
ATOM 855 C CA . GLU A 1 110 ? -2.979 -3.155 -6.488 1.00 97.56 110 GLU A CA 1
ATOM 856 C C . GLU A 1 110 ? -2.599 -2.831 -5.042 1.00 97.56 110 GLU A C 1
ATOM 858 O O . GLU A 1 110 ? -3.129 -1.887 -4.457 1.00 97.56 110 GLU A O 1
ATOM 863 N N . ALA A 1 111 ? -1.604 -3.540 -4.499 1.00 97.75 111 ALA A N 1
ATOM 864 C CA . ALA A 1 111 ? -1.058 -3.256 -3.178 1.00 97.75 111 ALA A CA 1
ATOM 865 C C . ALA A 1 111 ? -0.521 -1.817 -3.083 1.00 97.75 111 ALA A C 1
ATOM 867 O O . ALA A 1 111 ? -0.759 -1.144 -2.079 1.00 97.75 111 ALA A O 1
ATOM 868 N N . PHE A 1 112 ? 0.145 -1.317 -4.128 1.00 97.56 112 PHE A N 1
ATOM 869 C CA . PHE A 1 112 ? 0.599 0.071 -4.196 1.00 97.56 112 PHE A CA 1
ATOM 870 C C . PHE A 1 112 ? -0.565 1.070 -4.122 1.00 97.56 112 PHE A C 1
ATOM 872 O O . PHE A 1 112 ? -0.543 1.965 -3.278 1.00 97.56 112 PHE A O 1
ATOM 879 N N . TRP A 1 113 ? -1.609 0.904 -4.939 1.00 97.44 113 TRP A N 1
ATOM 880 C CA . TRP A 1 113 ? -2.737 1.840 -4.941 1.00 97.44 113 TRP A CA 1
ATOM 881 C C . TRP A 1 113 ? -3.544 1.804 -3.641 1.00 97.44 113 TRP A C 1
ATOM 883 O O . TRP A 1 113 ? -3.990 2.858 -3.183 1.00 97.44 113 TRP A O 1
ATOM 893 N N . ILE A 1 114 ? -3.676 0.633 -3.002 1.00 97.38 114 ILE A N 1
ATOM 894 C CA . ILE A 1 114 ? -4.250 0.545 -1.651 1.00 97.38 114 ILE A CA 1
ATOM 895 C C . ILE A 1 114 ? -3.389 1.317 -0.649 1.00 97.38 114 ILE A C 1
ATOM 897 O O . ILE A 1 114 ? -3.928 2.036 0.196 1.00 97.38 114 ILE A O 1
ATOM 901 N N . MET A 1 115 ? -2.061 1.224 -0.740 1.00 95.50 115 MET A N 1
ATOM 902 C CA . MET A 1 115 ? -1.175 2.001 0.127 1.00 95.50 115 MET A CA 1
ATOM 903 C C . MET A 1 115 ? -1.326 3.508 -0.104 1.00 95.50 115 MET A C 1
ATOM 905 O O . MET A 1 115 ? -1.451 4.235 0.877 1.00 95.50 115 MET A O 1
ATOM 909 N N . CYS A 1 116 ? -1.416 3.979 -1.353 1.00 94.44 116 CYS A N 1
ATOM 910 C CA . CYS A 1 116 ? -1.704 5.388 -1.654 1.00 94.44 116 CYS A CA 1
ATOM 911 C C . CYS A 1 116 ? -3.018 5.851 -1.013 1.00 94.44 116 CYS A C 1
ATOM 913 O O . CYS A 1 116 ? -3.028 6.846 -0.296 1.00 94.44 116 CYS A O 1
ATOM 915 N N . THR A 1 117 ? -4.115 5.099 -1.177 1.00 94.75 117 THR A N 1
ATOM 916 C CA . THR A 1 117 ? -5.386 5.432 -0.500 1.00 94.75 117 THR A CA 1
ATOM 917 C C . THR A 1 117 ? -5.287 5.385 1.018 1.00 94.75 117 THR A C 1
ATOM 919 O O . THR A 1 117 ? -5.916 6.182 1.705 1.00 94.75 117 THR A O 1
ATOM 922 N N . THR A 1 118 ? -4.489 4.468 1.564 1.00 92.06 118 THR A N 1
ATOM 923 C CA . THR A 1 118 ? -4.314 4.349 3.014 1.00 92.06 118 THR A CA 1
ATOM 924 C C . THR A 1 118 ? -3.613 5.580 3.574 1.00 92.06 118 THR A C 1
ATOM 926 O O . THR A 1 118 ? -4.019 6.100 4.608 1.00 92.06 118 THR A O 1
ATOM 929 N N . VAL A 1 119 ? -2.576 6.046 2.879 1.00 88.88 119 VAL A N 1
ATOM 930 C CA . VAL A 1 119 ? -1.765 7.194 3.283 1.00 88.88 119 VAL A CA 1
ATOM 931 C C . VAL A 1 119 ? -2.503 8.522 3.081 1.00 88.88 119 VAL A C 1
ATOM 933 O O . VAL A 1 119 ? -2.385 9.393 3.937 1.00 88.88 119 VAL A O 1
ATOM 936 N N . GLU A 1 120 ? -3.251 8.680 1.986 1.00 88.19 120 GLU A N 1
ATOM 937 C CA . GLU A 1 120 ? -3.897 9.954 1.632 1.00 88.19 120 GLU A CA 1
ATOM 938 C C . GLU A 1 120 ? -5.335 10.100 2.142 1.00 88.19 120 GLU A C 1
ATOM 940 O O . GLU A 1 120 ? -5.715 11.186 2.574 1.00 88.19 120 GLU A O 1
ATOM 945 N N . ASP A 1 121 ? -6.146 9.040 2.058 1.00 89.00 121 ASP A N 1
ATOM 946 C CA . ASP A 1 121 ? -7.605 9.160 2.182 1.00 89.00 121 ASP A CA 1
ATOM 947 C C . ASP A 1 121 ? -8.162 8.507 3.453 1.00 89.00 121 ASP A C 1
ATOM 949 O O . ASP A 1 121 ? -9.156 8.979 4.006 1.00 89.00 121 ASP A O 1
ATOM 953 N N . LEU A 1 122 ? -7.578 7.387 3.896 1.00 87.69 122 LEU A N 1
ATOM 954 C CA . LEU A 1 122 ? -8.134 6.598 5.004 1.00 87.69 122 LEU A CA 1
ATOM 955 C C . LEU A 1 122 ? -7.606 7.024 6.368 1.00 87.69 122 LEU A C 1
ATOM 957 O O . LEU A 1 122 ? -8.363 7.049 7.340 1.00 87.69 122 LEU A O 1
ATOM 961 N N . LEU A 1 123 ? -6.306 7.290 6.463 1.00 85.38 123 LEU A N 1
ATOM 962 C CA . LEU A 1 123 ? -5.686 7.682 7.719 1.00 85.38 123 LEU A CA 1
ATOM 963 C C . LEU A 1 123 ? -5.663 9.207 7.850 1.00 85.38 123 LEU A C 1
ATOM 965 O O . LEU A 1 123 ? -5.555 9.913 6.848 1.00 85.38 123 LEU A O 1
ATOM 969 N N . PRO A 1 124 ? -5.733 9.740 9.082 1.00 80.06 124 PRO A N 1
ATOM 970 C CA . PRO A 1 124 ? -5.570 11.166 9.304 1.00 80.06 124 PRO A CA 1
ATOM 971 C C . PRO A 1 124 ? -4.258 11.689 8.710 1.00 80.06 124 PRO A C 1
ATOM 973 O O . PRO A 1 124 ? -3.231 11.003 8.719 1.00 80.06 124 PRO A O 1
ATOM 976 N N . ALA A 1 125 ? -4.262 12.948 8.273 1.00 71.31 125 ALA A N 1
ATOM 977 C CA . ALA A 1 125 ? -3.036 13.621 7.868 1.00 71.31 125 ALA A CA 1
ATOM 978 C C . ALA A 1 125 ? -1.970 13.495 8.972 1.00 71.31 125 ALA A C 1
ATOM 980 O O . ALA A 1 125 ? -2.269 13.608 10.164 1.00 71.31 125 ALA A O 1
ATOM 981 N N . SER A 1 126 ? -0.718 13.262 8.578 1.00 69.38 126 SER A N 1
ATOM 982 C CA . SER A 1 126 ? 0.405 13.075 9.506 1.00 69.38 126 SER A CA 1
ATOM 983 C C . SER A 1 126 ? 0.314 11.836 10.412 1.00 69.38 126 SER A C 1
ATOM 985 O O . SER A 1 126 ? 1.051 11.753 11.394 1.00 69.38 126 SER A O 1
ATOM 987 N N . TYR A 1 127 ? -0.528 10.843 10.104 1.00 78.50 127 TYR A N 1
ATOM 988 C CA . TYR A 1 127 ? -0.555 9.589 10.870 1.00 78.50 127 TYR A CA 1
ATOM 989 C C . TYR A 1 127 ? 0.790 8.840 10.811 1.00 78.50 127 TYR A C 1
ATOM 991 O O . TYR A 1 127 ? 1.266 8.338 11.827 1.00 78.50 127 TYR A O 1
ATOM 999 N N . TYR A 1 128 ? 1.440 8.847 9.641 1.00 72.81 128 TYR A N 1
ATOM 1000 C CA . TYR A 1 128 ? 2.786 8.300 9.420 1.00 72.81 128 TYR A CA 1
ATOM 1001 C C . TYR A 1 128 ? 3.906 9.347 9.474 1.00 72.81 128 TYR A C 1
ATOM 1003 O O . TYR A 1 128 ? 5.019 9.068 9.034 1.00 72.81 128 TYR A O 1
ATOM 1011 N N . SER A 1 129 ? 3.642 10.551 9.991 1.00 75.31 129 SER A N 1
ATOM 1012 C CA . SER A 1 129 ? 4.697 11.557 10.132 1.00 75.31 129 SER A CA 1
ATOM 1013 C C . SER A 1 129 ? 5.738 11.132 11.171 1.00 75.31 129 SER A C 1
ATOM 1015 O O . SER A 1 129 ? 5.495 10.271 12.017 1.00 75.31 129 SER A O 1
ATOM 1017 N N . SER A 1 130 ? 6.889 11.801 11.175 1.00 72.00 130 SER A N 1
ATOM 1018 C CA . SER A 1 130 ? 7.958 11.569 12.154 1.00 72.00 130 SER A CA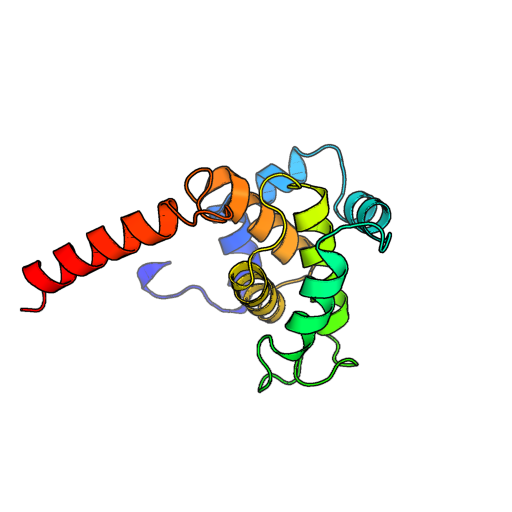 1
ATOM 1019 C C . SER A 1 130 ? 7.523 11.747 13.615 1.00 72.00 130 SER A C 1
ATOM 1021 O O . SER A 1 130 ? 8.109 11.139 14.508 1.00 72.00 130 SER A O 1
ATOM 1023 N N . THR A 1 131 ? 6.491 12.554 13.877 1.00 77.38 131 THR A N 1
ATOM 1024 C CA . THR A 1 131 ? 5.977 12.802 15.231 1.00 77.38 131 THR A CA 1
ATOM 1025 C C . THR A 1 131 ? 4.952 11.761 15.683 1.00 77.38 131 THR A C 1
ATOM 1027 O O . THR A 1 131 ? 4.684 11.663 16.883 1.00 77.38 131 THR A O 1
ATOM 1030 N N . LEU A 1 132 ? 4.391 10.977 14.750 1.00 80.44 132 LEU A N 1
ATOM 1031 C CA . LEU A 1 132 ? 3.399 9.921 14.995 1.00 80.44 132 LEU A CA 1
ATOM 1032 C C . LEU A 1 132 ? 2.213 10.385 15.865 1.00 80.44 132 LEU A C 1
ATOM 1034 O O . LEU A 1 132 ? 1.661 9.612 16.649 1.00 80.44 132 LEU A O 1
ATOM 1038 N N . ILE A 1 133 ? 1.815 11.658 15.749 1.00 83.75 133 ILE A N 1
ATOM 1039 C CA . ILE A 1 133 ? 0.766 12.264 16.590 1.00 83.75 133 ILE A CA 1
ATOM 1040 C C . ILE A 1 133 ? -0.566 11.523 16.435 1.00 83.75 133 ILE A C 1
ATOM 1042 O O . ILE A 1 133 ? -1.251 11.295 17.432 1.00 83.75 133 ILE A O 1
ATOM 1046 N N . GLY A 1 134 ? -0.909 11.099 15.213 1.00 83.62 134 GLY A N 1
ATOM 1047 C CA . GLY A 1 134 ? -2.115 10.308 14.955 1.00 83.62 134 GLY A CA 1
ATOM 1048 C C . GLY A 1 134 ? -2.123 8.991 15.735 1.00 83.62 134 GLY A C 1
ATOM 1049 O O . GLY A 1 134 ? -3.084 8.692 16.437 1.00 83.62 134 GLY A O 1
ATOM 1050 N N . ILE A 1 135 ? -1.002 8.263 15.727 1.00 85.38 135 ILE A N 1
ATOM 1051 C CA . ILE A 1 135 ? -0.856 7.009 16.482 1.00 85.38 135 ILE A CA 1
ATOM 1052 C C . ILE A 1 135 ? -0.980 7.258 17.988 1.00 85.38 135 ILE A C 1
ATOM 1054 O O . ILE A 1 135 ? -1.634 6.494 18.696 1.00 85.38 135 ILE A O 1
ATOM 1058 N N . GLN A 1 136 ? -0.367 8.326 18.503 1.00 87.44 136 GLN A N 1
ATOM 1059 C CA . GLN A 1 136 ? -0.463 8.661 19.926 1.00 87.44 136 GLN A CA 1
ATOM 1060 C C . GLN A 1 136 ? -1.901 9.001 20.342 1.0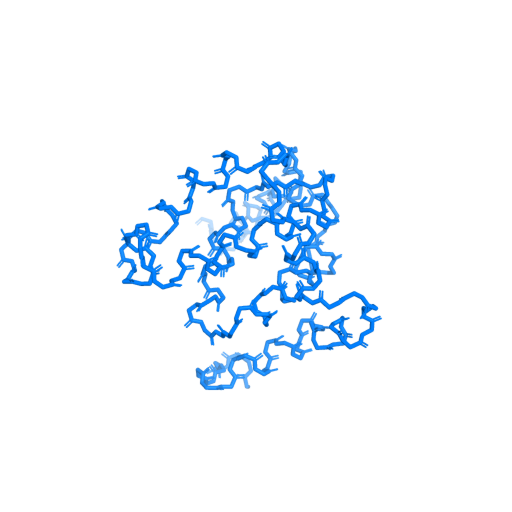0 87.44 136 GLN A C 1
ATOM 1062 O O . GLN A 1 136 ? -2.317 8.654 21.451 1.00 87.44 136 GLN A O 1
ATOM 1067 N N . ALA A 1 137 ? -2.662 9.674 19.474 1.00 88.94 137 ALA A N 1
ATOM 1068 C CA . ALA A 1 137 ? -4.073 9.955 19.706 1.00 88.94 137 ALA A CA 1
ATOM 1069 C C . ALA A 1 137 ? -4.890 8.654 19.767 1.00 88.94 137 ALA A C 1
ATOM 1071 O O . ALA A 1 137 ? -5.584 8.423 20.760 1.00 88.94 137 ALA A O 1
ATOM 1072 N N . ASP A 1 138 ? -4.718 7.761 18.792 1.00 90.25 138 ASP A N 1
ATOM 1073 C CA . ASP A 1 138 ? -5.411 6.468 18.749 1.00 90.25 138 ASP A CA 1
ATOM 1074 C C . ASP A 1 138 ? -5.064 5.585 19.952 1.00 90.25 138 ASP A C 1
ATOM 1076 O O . ASP A 1 138 ? -5.943 4.966 20.552 1.00 90.25 138 ASP A O 1
ATOM 1080 N N . GLN A 1 139 ? -3.803 5.586 20.393 1.00 91.62 139 GLN A N 1
ATOM 1081 C CA . GLN A 1 139 ? -3.392 4.892 21.615 1.00 91.62 139 GLN A CA 1
ATOM 1082 C C . GLN A 1 139 ? -4.110 5.423 22.864 1.00 91.62 139 GLN A C 1
ATOM 1084 O O . GLN A 1 139 ? -4.469 4.637 23.744 1.00 91.62 139 GLN A O 1
ATOM 1089 N N . LYS A 1 140 ? -4.325 6.740 22.974 1.00 93.19 140 LYS A N 1
ATOM 1090 C CA . LYS A 1 140 ? -5.069 7.332 24.100 1.00 93.19 140 LYS A CA 1
ATOM 1091 C C . LYS A 1 140 ? -6.545 6.949 24.054 1.00 93.19 140 LYS A C 1
ATOM 1093 O O . LYS A 1 140 ? -7.093 6.565 25.087 1.00 93.19 140 LYS A O 1
ATOM 1098 N N . VAL A 1 141 ? -7.163 7.004 22.873 1.00 94.44 141 VAL A N 1
ATOM 1099 C CA . VAL A 1 141 ? -8.551 6.564 22.673 1.00 94.44 141 VAL A CA 1
ATOM 1100 C C . VAL A 1 141 ? -8.694 5.088 23.048 1.00 94.44 141 VAL A C 1
ATOM 1102 O O . VAL A 1 141 ? -9.565 4.746 23.844 1.00 94.44 141 VAL A O 1
ATOM 1105 N N . LEU A 1 142 ? -7.785 4.226 22.582 1.00 94.31 142 LEU A N 1
ATOM 1106 C CA . LEU A 1 142 ? -7.780 2.803 22.921 1.00 94.31 142 LEU A CA 1
ATOM 1107 C C . LEU A 1 142 ? -7.683 2.571 24.435 1.00 94.31 142 LEU A C 1
ATOM 1109 O O . LEU A 1 142 ? -8.457 1.788 24.978 1.00 94.31 142 LEU A O 1
ATOM 1113 N N . ARG A 1 143 ? -6.785 3.271 25.142 1.00 93.94 143 ARG A N 1
ATOM 1114 C CA . ARG A 1 143 ? -6.672 3.164 26.611 1.00 93.94 143 ARG A CA 1
ATOM 1115 C C . ARG A 1 143 ? -7.965 3.559 27.322 1.00 93.94 143 ARG A C 1
ATOM 1117 O O . ARG A 1 143 ? -8.348 2.904 28.288 1.00 93.94 143 ARG A O 1
ATOM 1124 N N . SER A 1 144 ? -8.642 4.603 26.844 1.00 95.44 144 SER A N 1
ATOM 1125 C CA . SER A 1 144 ? -9.935 5.023 27.392 1.00 95.44 144 SER A CA 1
ATOM 1126 C C . SER A 1 144 ? -11.021 3.969 27.160 1.00 95.44 144 SER A C 1
ATOM 1128 O O . SER A 1 144 ? -11.771 3.662 28.087 1.00 95.44 144 SER A O 1
ATOM 1130 N N . LEU A 1 145 ? -11.068 3.367 25.968 1.00 95.69 145 LEU A N 1
ATOM 1131 C CA . LEU A 1 145 ? -12.011 2.292 25.652 1.00 95.69 145 LEU A CA 1
ATOM 1132 C C . LEU A 1 145 ? -11.760 1.043 26.503 1.00 95.69 145 LEU A C 1
ATOM 1134 O O . LEU A 1 145 ? -12.714 0.487 27.036 1.00 95.69 145 LEU A O 1
ATOM 1138 N N . ILE A 1 146 ? -10.500 0.637 26.692 1.00 95.88 146 ILE A N 1
ATOM 1139 C CA . ILE A 1 146 ? -10.151 -0.491 27.573 1.00 95.88 146 ILE A CA 1
ATOM 1140 C C . ILE A 1 146 ? -10.648 -0.208 28.992 1.00 95.88 146 ILE A C 1
ATOM 1142 O O . ILE A 1 146 ? -11.407 -1.004 29.521 1.00 95.88 146 ILE A O 1
ATOM 1146 N N . SER A 1 147 ? -10.323 0.953 29.567 1.00 94.31 147 SER A N 1
ATOM 1147 C CA . SER A 1 147 ? -10.785 1.325 30.916 1.00 94.31 147 SER A CA 1
ATOM 1148 C C . SER A 1 147 ? -12.317 1.306 31.059 1.00 94.31 147 SER A C 1
ATOM 1150 O O . SER A 1 147 ? -12.850 0.995 32.118 1.00 94.31 147 SER A O 1
ATOM 1152 N N . THR A 1 148 ? -13.039 1.629 29.982 1.00 95.44 148 THR A N 1
ATOM 1153 C CA . THR A 1 148 ? -14.508 1.705 29.993 1.00 95.44 148 THR A CA 1
ATOM 1154 C C . THR A 1 148 ? -15.174 0.336 29.835 1.00 95.44 148 THR A C 1
ATOM 1156 O O . THR A 1 148 ? -16.187 0.071 30.477 1.00 95.44 148 THR A O 1
ATOM 1159 N N . TYR A 1 149 ? -14.644 -0.520 28.958 1.00 94.56 149 TYR A N 1
ATOM 1160 C CA . TYR A 1 149 ? -15.312 -1.754 28.524 1.00 94.56 149 TYR A CA 1
ATOM 1161 C C . TYR A 1 149 ? -14.632 -3.045 29.009 1.00 94.56 149 TYR A C 1
ATOM 1163 O O . TYR A 1 149 ? -15.245 -4.108 28.940 1.00 94.56 149 TYR A O 1
ATOM 1171 N N . LEU A 1 150 ? -13.386 -2.969 29.482 1.00 90.31 150 LEU A N 1
ATOM 1172 C CA . LEU A 1 150 ? -12.572 -4.080 29.990 1.00 90.31 150 LEU A CA 1
ATOM 1173 C C . LEU A 1 150 ? -11.805 -3.640 31.263 1.00 90.31 150 LEU A C 1
ATOM 1175 O O . LEU A 1 150 ? -10.577 -3.516 31.205 1.00 90.31 150 LEU A O 1
ATOM 1179 N N . PRO A 1 151 ? -12.516 -3.337 32.369 1.00 64.75 151 PRO A N 1
ATOM 1180 C CA . PRO A 1 151 ? -11.909 -2.874 33.619 1.00 64.75 151 PRO A CA 1
ATOM 1181 C C . PRO A 1 151 ? -11.073 -3.945 34.333 1.00 64.75 151 PRO A C 1
ATOM 1183 O O . PRO A 1 151 ? -11.420 -5.146 34.242 1.00 64.75 151 PRO A O 1
#

Radius of gyration: 16.53 Å; chains: 1; bounding box: 40×33×48 Å

Secondary structure (DSSP, 8-state):
--TT---GGGHHHHHHHHTSHHHHHHH-SS-HHHHHHHTTSTTSTTHHHHHHHHTTSSTTSTTTSSTTSTHHHHHHHHHHHHHHH-TTT---HHHHHHHHHHHTTS-HHHHHHHHHHIIIIISPTTTTSTT-HHHHHHHHHHHHHHHHH--

pLDDT: mean 90.02, std 7.15, range [63.38, 97.75]

Foldseek 3Di:
DVVVPDPLLCCLVVLCVVLVLVVVQVPDPDHLVNLLVVLVDCPQPCLVVLVVLQCVAPCVDQQRVDCPHVLSVLLSSLLSSVCSVCVQLHDDSVLSNQLSVVVVRDDSRSSSSSSVSVQPPVADDCCSHPVNVSVVVVVVVVVVCCVVPPD

Organism: NCBI:txid116150

Sequence (151 aa):
MVKDGVPHSLRPQVWMHLCGANKKRATTEITYHEIVRASSDDGLVTSKQIEKDLVQILPNNVCFSHPTSTGVPRLRRILRALAWLYPDIGYCQGTGMIAASLLLLMEEEEAFWIMCTTVEDLLPASYYSSTLIGIQADQKVLRSLISTYLP

InterPro domains:
  IPR000195 Rab-GAP-TBC domain [PF00566] (9-151)
  IPR000195 Rab-GAP-TBC domain [PS50086] (5-151)
  IPR000195 Rab-GAP-TBC domain [SM00164] (2-151)
  IPR035969 Rab-GAP-TBC domain superfamily [SSF47923] (3-151)
  IPR050302 Rab GTPase-activating TBC domain-containing protein [PTHR47219] (1-151)